Protein AF-A0A8T5P4H2-F1 (afdb_monomer)

Radius of gyration: 12.6 Å; Cα contacts (8 Å, |Δi|>4): 93; chains: 1; bounding box: 30×24×31 Å

Nearest PDB structures (foldseek):
  6s3x-assembly1_B  TM=8.564E-01  e=4.002E-04  Blastochloris viridis
  2ph5-assembly1_A-2  TM=8.934E-01  e=8.459E-04  Legionella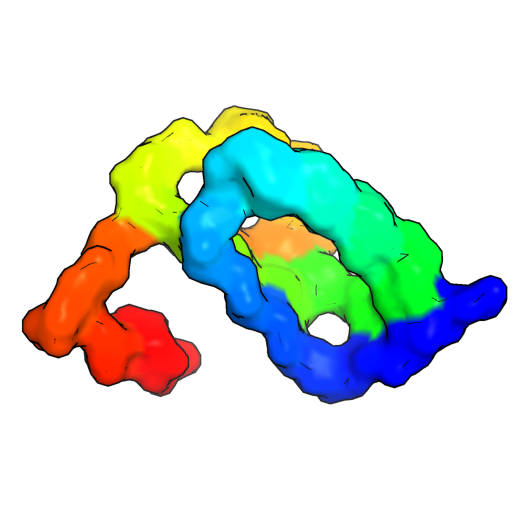 pneumophila subsp. pneumophila str. Philadelphia 1
  4xrg-assembly1_A  TM=8.527E-01  e=4.908E-04  Blastochloris viridis
  6s72-assembly1_B  TM=8.546E-01  e=5.624E-04  Blastochloris viridis
  8dkg-assembly1_B-2  TM=6.326E-01  e=4.735E-01  Homo sapiens

Secondary structure (DSSP, 8-state):
-PEE--S-EEEE--SHHHHHHHHHHHHHEE--GGGEEEEESS--HHHHHHHHTTT-EEEE----TTTHHHHHT-

Foldseek 3Di:
DAAEDPAAAEAEDDPPVVLVVVVVCVVRHDDQLLSYEYEYCDPCCVVCVVSVVRNHHYHNDDDDPVCPCVVVVD

Mean predicted aligned error: 2.5 Å

Sequence (74 aa):
MKKKFNNKILIIGYGSVSQCTLPVLLDQIDVPLENITIIDFEDKSKDLKKFTDQGLKYVHEKISPENLDHVLSK

pLDDT: mean 96.64, std 3.4, range [75.56, 98.56]

Solvent-accessible surface area (backbone atoms only — not comparable to full-atom values): 4464 Å² total; per-residue (Å²): 130,56,46,81,45,95,66,75,46,81,42,83,50,74,51,76,68,40,64,61,42,51,62,53,47,64,66,47,38,43,57,64,44,66,41,32,37,40,34,25,68,61,93,48,65,77,84,42,36,82,46,41,80,64,43,28,42,77,43,81,47,74,83,43,93,91,43,40,64,74,68,75,73,112

Structure (mmCIF, N/CA/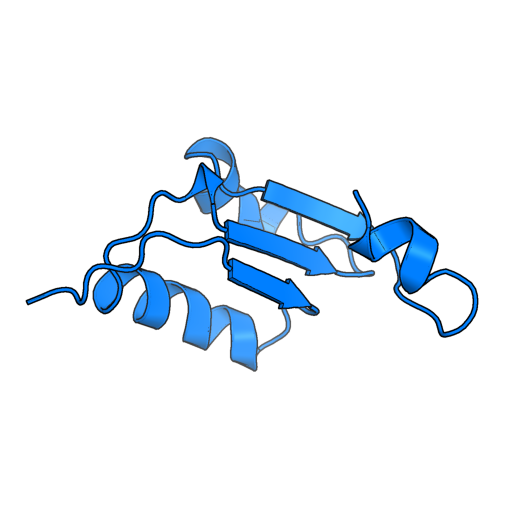C/O backbone):
data_AF-A0A8T5P4H2-F1
#
_entry.id   AF-A0A8T5P4H2-F1
#
loop_
_atom_site.group_PDB
_atom_site.id
_atom_site.type_symbol
_atom_site.label_atom_id
_atom_site.label_alt_id
_atom_site.label_comp_id
_atom_site.label_asym_id
_atom_site.label_entity_id
_atom_site.label_seq_id
_atom_site.pdbx_PDB_ins_code
_atom_site.Cartn_x
_atom_site.Cartn_y
_atom_site.Cartn_z
_atom_site.occupancy
_atom_site.B_iso_or_equiv
_atom_site.auth_seq_id
_atom_site.auth_comp_id
_atom_site.auth_asym_id
_atom_site.auth_atom_id
_atom_site.pdbx_PDB_model_num
ATOM 1 N N . MET A 1 1 ? -17.329 13.411 10.156 1.00 80.50 1 MET A N 1
ATOM 2 C CA . MET A 1 1 ? -17.845 12.026 10.051 1.00 80.50 1 MET A CA 1
ATOM 3 C C . MET A 1 1 ? -17.080 11.332 8.946 1.00 80.50 1 MET A C 1
ATOM 5 O O . MET A 1 1 ? -16.982 11.918 7.874 1.00 80.50 1 MET A O 1
ATOM 9 N N . LYS A 1 2 ? -16.543 10.134 9.194 1.00 91.19 2 LYS A N 1
ATOM 10 C CA . LYS A 1 2 ? -15.863 9.361 8.150 1.00 91.19 2 LYS A CA 1
ATOM 11 C C . LYS A 1 2 ? -16.852 8.930 7.069 1.00 91.19 2 LYS A C 1
ATOM 13 O O . LYS A 1 2 ? -17.996 8.589 7.378 1.00 91.19 2 LYS A O 1
ATOM 18 N N . LYS A 1 3 ? -16.424 8.935 5.809 1.00 95.69 3 LYS A N 1
ATOM 19 C CA . LYS A 1 3 ? -17.231 8.446 4.688 1.00 95.69 3 LYS A CA 1
ATOM 20 C C . LYS A 1 3 ? -17.055 6.936 4.561 1.00 95.69 3 LYS A C 1
ATOM 22 O O . LYS A 1 3 ? -15.939 6.474 4.352 1.00 95.69 3 LYS A O 1
ATOM 27 N N . LYS A 1 4 ? -18.151 6.179 4.657 1.00 96.94 4 LYS A N 1
ATOM 28 C CA . LYS A 1 4 ? -18.132 4.723 4.450 1.00 96.94 4 LYS A CA 1
ATOM 29 C C . LYS A 1 4 ? -17.684 4.375 3.038 1.00 96.94 4 LYS A C 1
ATOM 31 O O . LYS A 1 4 ? -18.221 4.918 2.069 1.00 96.94 4 LYS A O 1
ATOM 36 N N . PHE A 1 5 ? -16.738 3.449 2.936 1.00 97.31 5 PHE A N 1
ATOM 37 C CA . PHE A 1 5 ? -16.261 2.907 1.674 1.00 97.31 5 PHE A CA 1
ATOM 38 C C . PHE A 1 5 ? -16.134 1.386 1.780 1.00 97.31 5 PHE A C 1
ATOM 40 O O . PHE A 1 5 ? -15.288 0.862 2.495 1.00 97.31 5 PHE A O 1
ATOM 47 N N . ASN A 1 6 ? -16.992 0.676 1.048 1.00 95.88 6 ASN A N 1
ATOM 48 C CA . ASN A 1 6 ? -17.144 -0.778 1.172 1.00 95.88 6 ASN A CA 1
ATOM 49 C C . ASN A 1 6 ? -16.302 -1.572 0.155 1.00 95.88 6 ASN A C 1
ATOM 51 O O . ASN A 1 6 ? -16.524 -2.766 -0.017 1.00 95.88 6 ASN A O 1
ATOM 55 N N . ASN A 1 7 ? -15.374 -0.915 -0.544 1.00 97.00 7 ASN A N 1
ATOM 56 C CA . ASN A 1 7 ? -14.523 -1.533 -1.561 1.00 97.00 7 ASN A CA 1
ATOM 57 C C . ASN A 1 7 ? -13.054 -1.550 -1.113 1.00 97.00 7 ASN A C 1
ATOM 59 O O . ASN A 1 7 ? -12.690 -1.008 -0.069 1.00 97.00 7 ASN A O 1
ATOM 63 N N . LYS A 1 8 ? -12.200 -2.170 -1.930 1.00 97.50 8 LYS A N 1
ATOM 64 C CA . LYS A 1 8 ? -10.749 -2.196 -1.724 1.00 97.50 8 LYS A CA 1
ATOM 65 C C . LYS A 1 8 ? -10.096 -0.906 -2.222 1.00 97.50 8 LYS A C 1
ATOM 67 O O . LYS A 1 8 ? -10.569 -0.297 -3.182 1.00 97.50 8 LYS A O 1
ATOM 72 N N . ILE A 1 9 ? -8.994 -0.522 -1.585 1.00 98.12 9 ILE A N 1
ATOM 73 C CA . ILE A 1 9 ? -8.136 0.588 -2.002 1.00 98.12 9 ILE A CA 1
ATOM 74 C C . ILE A 1 9 ? -6.771 0.016 -2.368 1.00 98.12 9 ILE A C 1
ATOM 76 O O . ILE A 1 9 ? -6.150 -0.685 -1.570 1.00 98.12 9 ILE A O 1
ATOM 80 N N . LEU A 1 10 ? -6.299 0.347 -3.566 1.00 97.94 10 LEU A N 1
ATOM 81 C CA . LEU A 1 10 ? -4.952 0.044 -4.024 1.00 97.94 10 LEU A CA 1
ATOM 82 C C . LEU A 1 10 ? -4.165 1.350 -4.144 1.00 97.94 10 LEU A C 1
ATOM 84 O O . LEU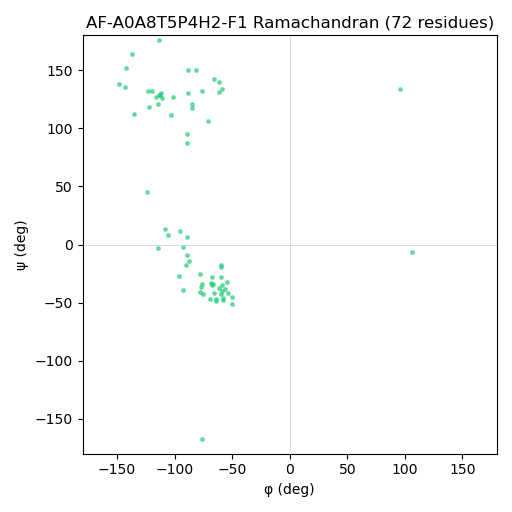 A 1 10 ? -4.604 2.276 -4.824 1.00 97.94 10 LEU A O 1
ATOM 88 N N . ILE A 1 11 ? -3.003 1.412 -3.501 1.00 98.25 11 ILE A N 1
ATOM 89 C CA . ILE A 1 11 ? -2.040 2.506 -3.636 1.00 98.25 11 ILE A CA 1
ATOM 90 C C . ILE A 1 11 ? -0.781 1.929 -4.284 1.00 98.25 11 ILE A C 1
ATOM 92 O O . ILE A 1 11 ? -0.168 1.011 -3.745 1.00 98.25 11 ILE A O 1
ATOM 96 N N . ILE A 1 12 ? -0.390 2.469 -5.436 1.00 97.50 12 ILE A N 1
ATOM 97 C CA . ILE A 1 12 ? 0.852 2.098 -6.120 1.00 97.50 12 ILE A CA 1
ATOM 98 C C . ILE A 1 12 ? 1.863 3.219 -5.869 1.00 97.50 12 ILE A C 1
ATOM 100 O O . ILE A 1 12 ? 1.689 4.339 -6.347 1.00 97.50 12 ILE A O 1
ATOM 104 N N . GLY A 1 13 ? 2.896 2.913 -5.091 1.00 98.00 13 GLY A N 1
ATOM 105 C CA . GLY A 1 13 ? 3.921 3.836 -4.621 1.00 98.00 13 GLY A CA 1
ATOM 106 C C . GLY A 1 13 ? 3.645 4.394 -3.221 1.00 98.00 13 GLY A C 1
ATOM 107 O O . GLY A 1 13 ? 2.559 4.887 -2.909 1.00 98.00 13 GLY A O 1
ATOM 108 N N . TYR A 1 14 ? 4.676 4.383 -2.382 1.00 98.31 14 TYR A N 1
ATOM 109 C CA . TYR A 1 14 ? 4.717 4.893 -1.014 1.00 98.31 14 TYR A CA 1
ATOM 110 C C . TYR A 1 14 ? 5.844 5.927 -0.820 1.00 98.31 14 TYR A C 1
ATOM 112 O O . TYR A 1 14 ? 6.600 5.931 0.158 1.00 98.31 14 TYR A O 1
ATOM 120 N N . GLY A 1 15 ? 5.944 6.844 -1.785 1.00 97.19 15 GLY A N 1
ATOM 121 C CA . GLY A 1 15 ? 6.786 8.036 -1.698 1.00 97.19 15 GLY A CA 1
ATOM 122 C C . GLY A 1 15 ? 6.191 9.130 -0.801 1.00 97.19 15 GLY A C 1
ATOM 123 O O . GLY A 1 15 ? 5.208 8.920 -0.088 1.00 97.19 15 GLY A O 1
ATOM 124 N N . SER A 1 16 ? 6.760 10.335 -0.875 1.00 97.69 16 SER A N 1
ATOM 125 C CA . SER A 1 16 ? 6.379 11.483 -0.033 1.00 97.69 16 SER A CA 1
ATOM 126 C C . SER A 1 16 ? 4.880 11.806 -0.068 1.00 97.69 16 SER A C 1
ATOM 128 O O . SER A 1 16 ? 4.271 12.056 0.969 1.00 97.69 16 SER A O 1
ATOM 130 N N . VAL A 1 17 ? 4.257 11.745 -1.247 1.00 97.94 17 VAL A N 1
ATOM 131 C CA . VAL A 1 17 ? 2.824 12.033 -1.416 1.00 97.94 17 VAL A CA 1
ATOM 132 C C . VAL A 1 17 ? 1.961 11.015 -0.670 1.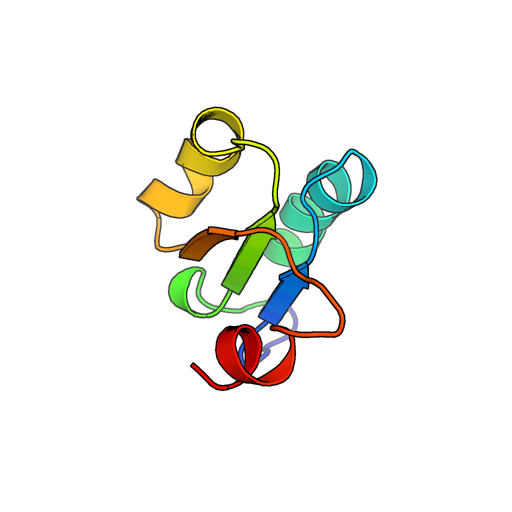00 97.94 17 VAL A C 1
ATOM 134 O O . VAL A 1 17 ? 1.071 11.395 0.093 1.00 97.94 17 VAL A O 1
ATOM 137 N N . SER A 1 18 ? 2.231 9.723 -0.843 1.00 98.00 18 SER A N 1
ATOM 138 C CA . SER A 1 18 ? 1.454 8.654 -0.208 1.00 98.00 18 SER A CA 1
ATOM 139 C C . SER A 1 18 ? 1.652 8.618 1.308 1.00 98.00 18 SER A C 1
ATOM 141 O O . SER A 1 18 ? 0.699 8.347 2.036 1.00 98.00 18 SER A O 1
ATOM 143 N N . GLN A 1 19 ? 2.847 8.963 1.799 1.00 97.56 19 GLN A N 1
ATOM 144 C CA . GLN A 1 19 ? 3.129 9.091 3.234 1.00 97.56 19 GLN A CA 1
ATOM 145 C C . GLN A 1 19 ? 2.277 10.181 3.901 1.00 97.56 19 GLN A C 1
ATOM 147 O O . GLN A 1 19 ? 1.796 9.981 5.015 1.00 97.56 19 GLN A O 1
ATOM 152 N N . CYS A 1 20 ? 2.034 11.300 3.212 1.00 97.50 20 CYS A N 1
ATOM 153 C CA . CYS A 1 20 ? 1.104 12.335 3.675 1.00 97.50 20 CYS A CA 1
ATOM 154 C C . CYS A 1 20 ? -0.367 11.937 3.471 1.00 97.50 20 CYS A C 1
ATOM 156 O O . CYS A 1 20 ? -1.224 12.289 4.278 1.00 97.50 20 CYS A O 1
ATOM 158 N N . THR A 1 21 ? -0.668 11.202 2.398 1.00 98.00 21 THR A N 1
ATOM 159 C CA . THR A 1 21 ? -2.042 10.846 2.013 1.00 98.00 21 THR A CA 1
ATOM 160 C C . THR A 1 21 ? -2.635 9.757 2.900 1.00 98.00 21 THR A C 1
ATOM 162 O O . THR A 1 21 ? -3.794 9.868 3.288 1.00 98.00 21 THR A O 1
ATOM 165 N N . LEU A 1 22 ? -1.873 8.714 3.247 1.00 97.88 22 LEU A N 1
ATOM 166 C CA . LEU A 1 22 ? -2.390 7.562 3.991 1.00 97.88 22 LEU A CA 1
ATOM 167 C C . LEU A 1 22 ? -3.011 7.954 5.350 1.00 97.88 22 LEU A C 1
ATOM 169 O O . LEU A 1 22 ? -4.132 7.526 5.613 1.00 97.88 22 LEU A O 1
ATOM 173 N N . PRO A 1 23 ? -2.389 8.804 6.193 1.00 96.62 23 PRO A N 1
ATOM 174 C CA . PRO A 1 23 ? -3.020 9.265 7.430 1.00 96.62 23 PRO A CA 1
ATOM 175 C C . PRO A 1 23 ? -4.341 10.006 7.195 1.00 96.62 23 PRO A C 1
ATOM 177 O O . PRO A 1 23 ? -5.320 9.746 7.889 1.00 96.62 23 PRO A O 1
ATOM 180 N N . VAL A 1 24 ? -4.388 10.887 6.189 1.00 97.31 24 VAL A N 1
ATOM 181 C CA . VAL A 1 24 ? -5.601 11.642 5.836 1.00 97.31 24 VAL A CA 1
ATOM 182 C C . VAL A 1 24 ? -6.692 10.701 5.324 1.00 97.31 24 VAL A C 1
ATOM 184 O O . VAL A 1 24 ? -7.850 10.827 5.712 1.00 97.31 24 VAL A O 1
ATOM 187 N N . LEU A 1 25 ? -6.332 9.715 4.502 1.00 97.19 25 LEU A N 1
ATOM 188 C CA . LEU A 1 25 ? -7.253 8.696 4.007 1.00 97.19 25 LEU A CA 1
ATOM 189 C C . LEU A 1 25 ? -7.900 7.925 5.166 1.00 97.19 25 LEU A C 1
ATOM 191 O O . LEU A 1 25 ? -9.119 7.792 5.196 1.00 97.19 25 LEU A O 1
ATOM 195 N N . LEU A 1 26 ? -7.099 7.466 6.131 1.00 96.00 26 LEU A N 1
ATOM 196 C CA . LEU A 1 26 ? -7.581 6.721 7.300 1.00 96.00 26 LEU A CA 1
ATOM 197 C C . LEU A 1 26 ? -8.432 7.575 8.249 1.00 96.00 26 LEU A C 1
ATOM 199 O O . LEU A 1 26 ? -9.295 7.045 8.954 1.00 96.00 26 LEU A O 1
ATOM 203 N N . ASP A 1 27 ? -8.201 8.886 8.284 1.00 96.75 27 ASP A N 1
ATOM 204 C CA . ASP A 1 27 ? -8.996 9.825 9.074 1.00 96.75 27 ASP A CA 1
ATOM 205 C C . ASP A 1 27 ? -10.349 10.141 8.416 1.00 96.75 27 ASP A C 1
ATOM 207 O O . ASP A 1 27 ? -11.363 10.252 9.102 1.00 96.75 27 ASP A O 1
ATOM 211 N N . GLN A 1 28 ? -10.392 10.224 7.085 1.00 96.94 28 GLN A N 1
ATOM 212 C CA . GLN A 1 28 ? -11.576 10.672 6.344 1.00 96.94 28 GLN A CA 1
ATOM 213 C C . GLN A 1 28 ? -12.463 9.527 5.838 1.00 96.94 28 GLN A C 1
ATOM 215 O O . GLN A 1 28 ? -13.673 9.715 5.674 1.00 96.94 28 GLN A O 1
ATOM 220 N N . ILE A 1 29 ? -11.895 8.344 5.597 1.00 97.56 29 ILE A N 1
ATOM 221 C CA . ILE A 1 29 ? -12.590 7.192 5.017 1.00 97.56 29 ILE A CA 1
ATOM 222 C C . ILE A 1 29 ? -12.734 6.082 6.057 1.00 97.56 29 ILE A C 1
ATOM 224 O O . ILE A 1 29 ? -11.779 5.684 6.719 1.00 97.56 29 ILE A O 1
ATOM 228 N N . ASP A 1 30 ? -13.956 5.578 6.194 1.00 97.19 30 ASP A N 1
ATOM 229 C CA . ASP A 1 30 ? -14.266 4.398 6.996 1.00 97.19 30 ASP A CA 1
ATOM 230 C C . ASP A 1 30 ? -14.126 3.158 6.107 1.00 97.19 30 ASP A C 1
ATOM 232 O O . ASP A 1 30 ? -15.028 2.827 5.332 1.00 97.19 30 ASP A O 1
ATOM 236 N N . VAL A 1 31 ? -12.939 2.551 6.168 1.00 97.12 31 VAL A N 1
ATOM 237 C CA . VAL A 1 31 ? -12.541 1.335 5.453 1.00 97.12 31 VAL A CA 1
ATOM 238 C C . VAL A 1 31 ? -11.629 0.496 6.366 1.00 97.12 31 VAL A C 1
ATOM 240 O O . VAL A 1 31 ? -10.731 1.056 7.004 1.00 97.12 31 VAL A O 1
ATOM 243 N N . PRO A 1 32 ? -11.814 -0.834 6.454 1.00 97.06 32 PRO A N 1
ATOM 244 C CA . PRO A 1 32 ? -10.890 -1.707 7.176 1.00 97.06 32 PRO A CA 1
ATOM 245 C C . PRO A 1 32 ? -9.479 -1.663 6.575 1.00 97.06 32 PRO A C 1
ATOM 247 O O . PRO A 1 32 ? -9.328 -1.688 5.354 1.00 97.06 32 PRO A O 1
ATOM 250 N N . LEU A 1 33 ? -8.433 -1.664 7.410 1.00 97.19 33 LEU A N 1
ATOM 251 C CA . LEU A 1 33 ? -7.041 -1.646 6.931 1.00 97.19 33 LEU A CA 1
ATOM 252 C C . LEU A 1 33 ? -6.708 -2.841 6.026 1.00 97.19 33 LEU A C 1
ATOM 254 O O . LEU A 1 33 ? -6.002 -2.675 5.039 1.00 97.19 33 LEU A O 1
ATOM 258 N N . GLU A 1 34 ? -7.290 -4.009 6.290 1.00 97.62 34 GLU A N 1
ATOM 259 C CA . GLU A 1 34 ? -7.186 -5.225 5.463 1.00 97.62 34 GLU A CA 1
ATOM 260 C C . GLU A 1 34 ? -7.691 -5.081 4.017 1.00 97.62 34 GLU A C 1
ATOM 262 O O . GLU A 1 34 ? -7.343 -5.891 3.145 1.00 97.62 34 GLU A O 1
ATOM 267 N N . ASN A 1 35 ? -8.482 -4.040 3.744 1.00 98.12 35 ASN A N 1
ATOM 268 C CA . ASN A 1 35 ? -8.954 -3.684 2.408 1.00 98.12 35 ASN A CA 1
ATOM 269 C C . ASN A 1 35 ? -8.048 -2.668 1.703 1.00 98.12 35 ASN A C 1
ATOM 271 O O . ASN A 1 35 ? -8.306 -2.337 0.545 1.00 98.12 35 ASN A O 1
ATOM 275 N N . ILE A 1 36 ? -6.988 -2.194 2.360 1.00 98.38 36 ILE A N 1
ATOM 276 C CA . ILE A 1 36 ? -5.980 -1.317 1.770 1.00 98.38 36 ILE A CA 1
ATOM 277 C C . ILE A 1 36 ? -4.747 -2.148 1.423 1.00 98.38 36 ILE A C 1
ATOM 279 O O . ILE A 1 36 ? -4.194 -2.854 2.266 1.00 98.38 36 ILE A O 1
ATOM 283 N N . THR A 1 37 ? -4.314 -2.052 0.168 1.00 98.56 37 THR A N 1
ATOM 284 C CA . THR A 1 37 ? -3.067 -2.649 -0.320 1.00 98.56 37 THR A CA 1
ATOM 285 C C . THR A 1 37 ? -2.147 -1.557 -0.844 1.00 98.56 37 THR A C 1
ATOM 287 O O . THR A 1 37 ? -2.578 -0.704 -1.618 1.00 98.56 37 THR A O 1
ATOM 290 N N . ILE A 1 38 ? -0.883 -1.588 -0.427 1.00 98.50 38 ILE A N 1
ATOM 291 C CA . ILE A 1 38 ? 0.178 -0.716 -0.930 1.00 98.50 38 ILE A CA 1
ATOM 292 C C . ILE A 1 38 ? 1.192 -1.575 -1.681 1.00 98.50 38 ILE A C 1
ATOM 294 O O . ILE A 1 38 ? 1.672 -2.568 -1.137 1.00 98.50 38 ILE A O 1
ATOM 298 N N . ILE A 1 39 ? 1.523 -1.189 -2.911 1.00 98.31 39 ILE A N 1
ATOM 299 C CA . ILE A 1 39 ? 2.581 -1.812 -3.713 1.00 98.31 39 ILE A CA 1
ATOM 300 C C . ILE A 1 39 ? 3.709 -0.800 -3.891 1.00 98.31 39 ILE A C 1
ATOM 302 O O . ILE A 1 39 ? 3.447 0.324 -4.311 1.00 98.31 39 ILE A O 1
ATOM 306 N N . ASP A 1 40 ? 4.950 -1.175 -3.593 1.00 98.38 40 ASP A N 1
ATOM 307 C CA . ASP A 1 40 ? 6.135 -0.356 -3.881 1.00 98.38 40 ASP A CA 1
ATOM 308 C C . ASP A 1 40 ? 7.304 -1.248 -4.324 1.00 98.38 40 ASP A C 1
ATOM 310 O O . ASP A 1 40 ? 7.374 -2.410 -3.930 1.00 98.38 40 ASP A O 1
ATOM 314 N N . PHE A 1 41 ? 8.209 -0.716 -5.145 1.00 97.81 41 PHE A N 1
ATOM 315 C CA . PHE A 1 41 ? 9.412 -1.418 -5.597 1.00 97.81 41 PHE A CA 1
ATOM 316 C C . PHE A 1 41 ? 10.619 -1.200 -4.677 1.00 97.81 41 PHE A C 1
ATOM 318 O O . PHE A 1 41 ? 11.599 -1.931 -4.792 1.00 97.81 41 PHE A O 1
ATOM 325 N N . GLU A 1 42 ? 10.588 -0.177 -3.822 1.00 97.75 42 GLU A N 1
ATOM 326 C CA . GLU A 1 42 ? 11.537 0.008 -2.730 1.00 97.75 42 GLU A CA 1
ATOM 327 C C . GLU A 1 42 ? 11.040 -0.725 -1.480 1.00 97.75 42 GLU A C 1
ATOM 329 O O . GLU A 1 42 ? 9.834 -0.811 -1.238 1.00 97.75 42 GLU A O 1
ATOM 334 N N . ASP A 1 43 ? 11.966 -1.182 -0.633 1.00 98.00 43 ASP A N 1
ATOM 335 C CA . ASP A 1 43 ? 11.609 -1.773 0.656 1.00 98.00 43 ASP A CA 1
ATOM 336 C C . ASP A 1 43 ? 11.093 -0.692 1.620 1.00 98.00 43 ASP A C 1
ATOM 338 O O . ASP A 1 43 ? 11.852 0.111 2.170 1.00 98.00 43 ASP A O 1
ATOM 342 N N . LYS A 1 44 ? 9.777 -0.696 1.836 1.00 98.00 44 LYS A N 1
ATOM 343 C CA . LYS A 1 44 ? 9.048 0.167 2.776 1.00 98.00 44 LYS A CA 1
ATOM 344 C C . LYS A 1 44 ? 8.544 -0.598 3.997 1.00 98.00 44 LYS A C 1
ATOM 346 O O . LYS A 1 44 ? 7.737 -0.067 4.760 1.00 98.00 44 LYS A O 1
ATOM 351 N N . SER A 1 45 ? 9.026 -1.823 4.227 1.00 97.19 45 SER A N 1
ATOM 352 C CA . SER A 1 45 ? 8.544 -2.694 5.310 1.00 97.19 45 SER A CA 1
ATOM 353 C C . SER A 1 45 ? 8.654 -2.026 6.682 1.00 97.19 45 SER A C 1
ATOM 355 O O . SER A 1 45 ? 7.762 -2.162 7.517 1.00 97.19 45 SER A O 1
ATOM 357 N N . LYS A 1 46 ? 9.728 -1.260 6.919 1.00 97.75 46 LYS A N 1
ATOM 358 C CA . LYS A 1 46 ? 9.922 -0.512 8.172 1.00 97.75 46 LYS A CA 1
ATOM 359 C C . LYS A 1 46 ? 8.937 0.650 8.309 1.00 97.75 46 LYS A C 1
ATOM 361 O O . LYS A 1 46 ? 8.313 0.790 9.359 1.00 97.75 46 LYS A O 1
ATOM 366 N N . ASP A 1 47 ? 8.767 1.441 7.253 1.00 97.06 47 ASP A N 1
ATOM 367 C CA . ASP A 1 47 ? 7.911 2.634 7.259 1.00 97.06 47 ASP A CA 1
ATOM 368 C C . ASP A 1 47 ? 6.425 2.275 7.403 1.00 97.06 47 ASP A C 1
ATOM 370 O O . ASP A 1 47 ? 5.650 2.989 8.048 1.00 97.06 47 ASP A O 1
ATOM 374 N N . LEU A 1 48 ? 6.031 1.143 6.812 1.00 97.88 48 LEU A N 1
ATOM 375 C CA . LEU A 1 48 ? 4.661 0.644 6.816 1.00 97.88 48 LEU A CA 1
AT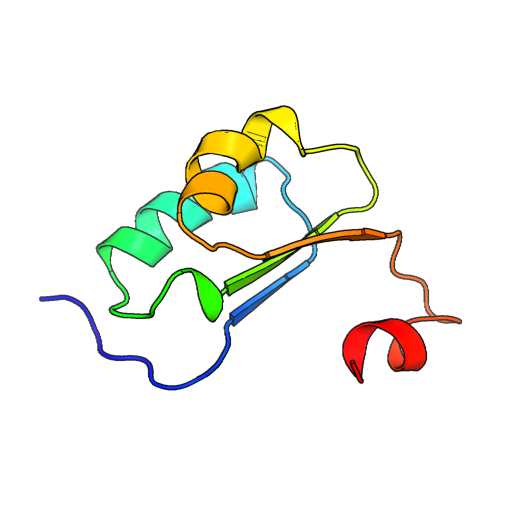OM 376 C C . LEU A 1 48 ? 4.341 -0.261 8.005 1.00 97.88 48 LEU A C 1
ATOM 378 O O . LEU A 1 48 ? 3.161 -0.536 8.225 1.00 97.88 48 LEU A O 1
ATOM 382 N N . LYS A 1 49 ? 5.339 -0.658 8.810 1.00 97.88 49 LYS A N 1
ATOM 383 C CA . LYS A 1 49 ? 5.175 -1.651 9.882 1.00 97.88 49 LYS A CA 1
ATOM 384 C C . LYS A 1 49 ? 3.987 -1.348 10.795 1.00 97.88 49 LYS A C 1
ATOM 386 O O . LYS A 1 49 ? 3.166 -2.216 11.074 1.00 97.88 49 LYS A O 1
ATOM 391 N N . LYS A 1 50 ? 3.848 -0.084 11.207 1.00 96.81 50 LYS A N 1
ATOM 392 C CA . LYS A 1 50 ? 2.756 0.361 12.087 1.00 96.81 50 LYS A CA 1
ATOM 393 C C . LYS A 1 50 ? 1.360 0.127 11.500 1.00 96.81 50 LYS A C 1
ATOM 395 O O . LYS A 1 50 ? 0.412 -0.004 12.263 1.00 96.81 50 LYS A O 1
ATOM 400 N N . PHE A 1 51 ? 1.219 0.107 10.175 1.00 97.75 51 PHE A N 1
ATOM 401 C CA . PHE A 1 51 ? -0.047 -0.145 9.489 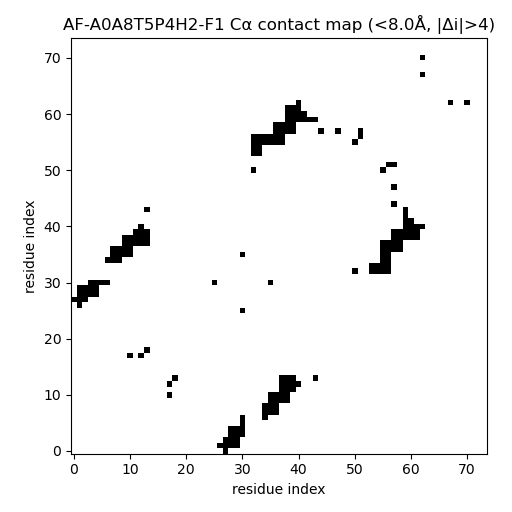1.00 97.75 51 PHE A CA 1
ATOM 402 C C . PHE A 1 51 ? -0.221 -1.627 9.155 1.00 97.75 51 PHE A C 1
ATOM 404 O O . PHE A 1 51 ? -1.323 -2.155 9.293 1.00 97.75 51 PHE A O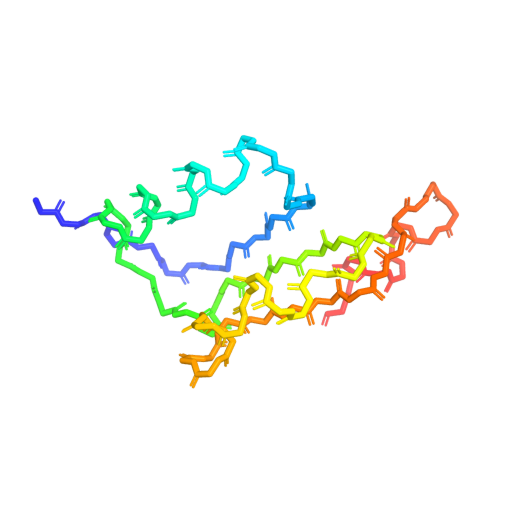 1
ATOM 411 N N . THR A 1 52 ? 0.852 -2.308 8.745 1.00 98.06 52 THR A N 1
ATOM 412 C CA . THR A 1 52 ? 0.806 -3.741 8.424 1.00 98.06 52 THR A CA 1
ATOM 413 C C . THR A 1 52 ? 0.538 -4.591 9.661 1.00 98.06 52 THR A C 1
ATOM 415 O O . THR A 1 52 ? -0.210 -5.558 9.577 1.00 98.06 52 THR A O 1
ATOM 418 N N . ASP A 1 53 ? 1.044 -4.181 10.831 1.00 97.94 53 ASP A N 1
ATOM 419 C CA . ASP A 1 53 ? 0.722 -4.804 12.126 1.00 97.94 53 ASP A CA 1
ATOM 420 C C . ASP A 1 53 ? -0.789 -4.737 12.451 1.00 97.94 53 ASP A C 1
ATOM 422 O O . ASP A 1 53 ? -1.279 -5.499 13.279 1.00 97.94 53 ASP A O 1
ATOM 426 N N . GLN A 1 54 ? -1.535 -3.840 11.795 1.00 97.06 54 GLN A N 1
ATOM 427 C CA . GLN A 1 54 ? -2.980 -3.646 11.958 1.00 97.06 54 GLN A CA 1
ATOM 428 C C . GLN A 1 54 ? -3.804 -4.196 10.776 1.00 97.06 54 GLN A C 1
ATOM 430 O O . GLN A 1 54 ? -5.007 -3.955 10.694 1.00 97.06 54 GLN A O 1
ATOM 435 N N . GLY A 1 55 ? -3.172 -4.920 9.848 1.00 97.50 55 GLY A N 1
ATOM 436 C CA . GLY A 1 55 ? -3.845 -5.608 8.745 1.00 97.50 55 GLY A CA 1
ATOM 437 C C . GLY A 1 55 ? -3.684 -4.968 7.366 1.00 97.50 55 GLY A C 1
ATOM 438 O O . GLY A 1 55 ? -4.093 -5.589 6.388 1.00 97.50 55 GLY A O 1
ATOM 439 N N . LEU A 1 56 ? -3.065 -3.783 7.241 1.00 98.44 56 LEU A N 1
ATOM 440 C CA . LEU A 1 56 ? -2.756 -3.211 5.922 1.00 98.44 56 LEU A CA 1
ATOM 441 C C . LEU A 1 56 ? -1.862 -4.168 5.128 1.00 98.44 56 LEU A C 1
ATOM 443 O O . LEU A 1 56 ? -0.868 -4.679 5.643 1.00 98.44 56 LEU A O 1
ATOM 447 N N . LYS A 1 57 ? -2.190 -4.391 3.855 1.00 98.44 57 LYS A N 1
ATOM 448 C CA . LYS A 1 57 ? -1.407 -5.268 2.982 1.00 98.44 57 LYS A CA 1
ATOM 449 C C . LYS A 1 57 ? -0.301 -4.469 2.311 1.00 98.44 57 LYS A C 1
ATOM 451 O O . LYS A 1 57 ? -0.558 -3.417 1.728 1.00 98.44 57 LYS A O 1
ATOM 456 N N . TYR A 1 58 ? 0.921 -4.980 2.369 1.00 98.38 58 TYR A N 1
ATOM 457 C CA . TYR A 1 58 ? 2.063 -4.408 1.669 1.00 98.38 58 TYR A CA 1
ATOM 458 C C . TYR A 1 58 ? 2.684 -5.455 0.748 1.00 98.38 58 TYR A C 1
ATOM 460 O O . TYR A 1 58 ? 2.912 -6.593 1.160 1.00 98.38 58 TYR A O 1
ATOM 468 N N . VAL A 1 59 ? 2.937 -5.062 -0.496 1.00 97.62 59 VAL A N 1
ATOM 469 C CA . VAL A 1 59 ? 3.586 -5.881 -1.516 1.00 97.62 59 VAL A CA 1
ATOM 470 C C . VAL A 1 59 ? 4.834 -5.142 -1.985 1.00 97.62 59 VAL A C 1
ATOM 472 O O . VAL A 1 59 ? 4.751 -4.039 -2.524 1.00 97.62 59 VAL A O 1
ATOM 475 N N . HIS A 1 60 ? 5.993 -5.757 -1.776 1.00 97.81 60 HIS A N 1
ATOM 476 C CA . HIS A 1 60 ? 7.264 -5.257 -2.286 1.00 97.81 60 HIS A CA 1
ATOM 477 C C . HIS A 1 60 ? 7.500 -5.845 -3.685 1.00 97.81 60 HIS A C 1
ATOM 479 O O . HIS A 1 60 ? 8.070 -6.926 -3.827 1.00 97.81 60 HIS A O 1
ATOM 485 N N . GLU A 1 61 ? 6.980 -5.177 -4.713 1.00 96.81 61 GLU A N 1
ATOM 486 C CA . GLU A 1 61 ? 7.025 -5.635 -6.104 1.00 96.81 61 GLU A CA 1
ATOM 487 C C . GLU A 1 61 ? 7.095 -4.435 -7.060 1.00 96.81 61 GLU A C 1
ATOM 489 O O . GLU A 1 61 ? 6.406 -3.427 -6.890 1.00 96.81 61 GLU A O 1
ATOM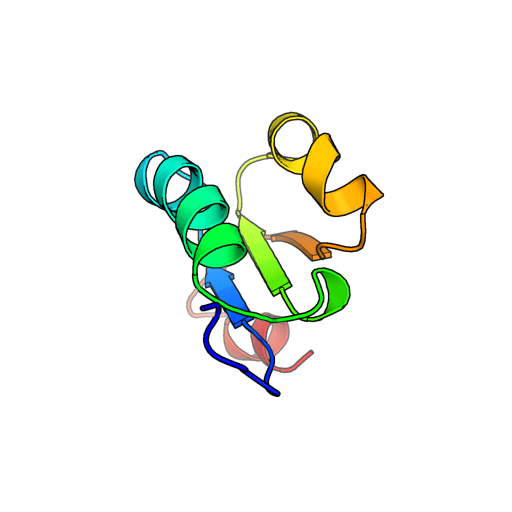 494 N N . LYS A 1 62 ? 7.937 -4.537 -8.094 1.00 96.94 62 LYS A N 1
ATOM 495 C CA . LYS A 1 62 ? 8.035 -3.519 -9.143 1.00 96.94 62 LYS A CA 1
ATOM 496 C C . LYS A 1 62 ? 6.976 -3.767 -10.208 1.00 96.94 62 LYS A C 1
ATOM 498 O O . LYS A 1 62 ? 7.044 -4.774 -10.905 1.00 96.94 62 LYS A O 1
ATOM 503 N N . ILE A 1 63 ? 6.061 -2.818 -10.387 1.00 96.31 63 ILE A N 1
ATOM 504 C CA . ILE A 1 63 ? 5.124 -2.822 -11.513 1.00 96.31 63 ILE A CA 1
ATOM 505 C C . ILE A 1 63 ? 5.845 -2.371 -12.787 1.00 96.31 63 ILE A C 1
ATOM 507 O O . ILE A 1 63 ? 6.538 -1.351 -12.800 1.00 96.31 63 ILE A O 1
ATOM 511 N N . SER A 1 64 ? 5.659 -3.123 -13.862 1.00 96.94 64 SER A N 1
ATOM 512 C CA . SER A 1 64 ? 6.124 -2.821 -15.210 1.00 96.94 64 SER A CA 1
ATOM 513 C C . SER A 1 64 ? 5.021 -3.134 -16.229 1.00 96.94 64 SER A C 1
ATOM 515 O O . SER A 1 64 ? 4.064 -3.842 -15.902 1.00 96.94 64 SER A O 1
ATOM 517 N N . PRO A 1 65 ? 5.115 -2.628 -17.471 1.00 97.19 65 PRO A N 1
ATOM 518 C CA . PRO A 1 65 ? 4.144 -2.957 -18.515 1.00 97.19 65 PRO A CA 1
ATOM 519 C C . PRO A 1 65 ? 3.979 -4.468 -18.739 1.00 97.19 65 PRO A C 1
ATOM 521 O O . PRO A 1 65 ? 2.887 -4.925 -19.056 1.00 97.19 65 PRO A O 1
ATOM 524 N N . GLU A 1 66 ? 5.046 -5.244 -18.540 1.00 97.81 66 GLU A N 1
ATOM 525 C CA . GLU A 1 66 ? 5.077 -6.687 -18.790 1.00 97.81 66 GLU A CA 1
ATOM 526 C C . GLU A 1 66 ? 4.405 -7.510 -17.684 1.00 97.81 66 GLU A C 1
ATOM 528 O O . GLU A 1 66 ? 3.957 -8.624 -17.950 1.00 97.81 66 GLU A O 1
ATOM 533 N N . ASN A 1 67 ? 4.336 -6.996 -16.450 1.00 96.31 67 ASN A N 1
ATOM 534 C CA . ASN A 1 67 ? 3.786 -7.732 -15.307 1.00 96.31 67 ASN A CA 1
ATOM 535 C C . ASN A 1 67 ? 2.500 -7.129 -14.727 1.00 96.31 67 ASN A C 1
ATOM 537 O O . ASN A 1 67 ? 1.925 -7.722 -13.817 1.00 96.31 67 ASN A O 1
ATOM 541 N N . LEU A 1 68 ? 2.033 -5.992 -15.253 1.00 95.69 68 LEU A N 1
ATOM 542 C CA . LEU A 1 68 ? 0.897 -5.246 -14.712 1.00 95.69 68 LEU A CA 1
ATOM 543 C C . LEU A 1 68 ? -0.330 -6.136 -14.467 1.00 95.69 68 LEU A C 1
ATOM 545 O O . LEU A 1 68 ? -0.865 -6.144 -13.362 1.00 95.69 68 LEU A O 1
ATOM 549 N N . ASP A 1 69 ? -0.744 -6.909 -15.473 1.00 96.00 69 ASP A N 1
ATOM 550 C CA . ASP A 1 69 ? -1.904 -7.800 -15.367 1.00 96.00 69 ASP A CA 1
ATOM 551 C C . ASP A 1 69 ? -1.681 -8.906 -14.328 1.00 96.00 69 ASP A C 1
ATOM 553 O O . ASP A 1 69 ? -2.500 -9.111 -13.438 1.00 96.00 69 ASP A O 1
ATOM 557 N N . HIS A 1 70 ? -0.517 -9.558 -14.367 1.00 94.94 70 HIS A N 1
ATOM 558 C CA . HIS A 1 70 ? -0.176 -10.612 -13.414 1.00 94.94 70 HIS A CA 1
ATOM 559 C C . HIS A 1 70 ? -0.192 -10.120 -11.959 1.00 94.94 70 HIS A C 1
ATOM 561 O O . HIS A 1 70 ? -0.630 -10.842 -11.063 1.00 94.94 70 HIS A O 1
ATOM 567 N N . VAL A 1 71 ? 0.310 -8.908 -11.704 1.00 94.25 71 VAL A N 1
ATOM 568 C CA . VAL A 1 71 ? 0.389 -8.364 -10.344 1.00 94.25 71 VAL A CA 1
ATOM 569 C C . VAL A 1 71 ? -0.968 -7.855 -9.865 1.00 94.25 71 VAL A C 1
ATOM 571 O O . VAL A 1 71 ? -1.317 -8.085 -8.708 1.00 94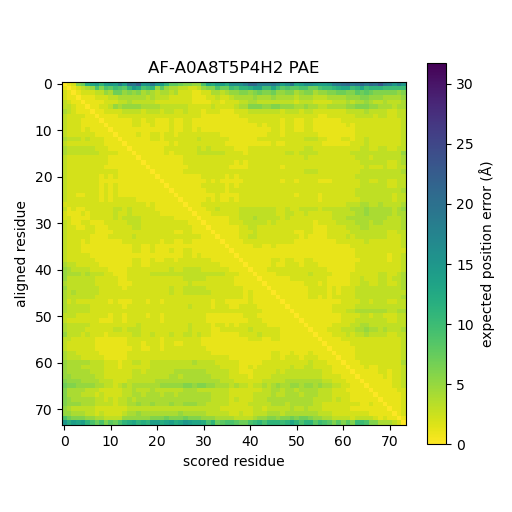.25 71 VAL A O 1
ATOM 574 N N . LEU A 1 72 ? -1.733 -7.179 -10.728 1.00 93.19 72 LEU A N 1
ATOM 575 C CA . LEU A 1 72 ? -2.977 -6.507 -10.336 1.00 93.19 72 LEU A CA 1
ATOM 576 C C . LEU A 1 72 ? -4.228 -7.396 -10.388 1.00 93.19 72 LEU A C 1
ATOM 578 O O . LEU A 1 72 ? -5.243 -7.018 -9.807 1.00 93.19 72 LEU A O 1
ATOM 582 N N . SER A 1 73 ? -4.160 -8.565 -11.026 1.00 91.81 73 SER A N 1
ATOM 583 C CA . SER A 1 73 ? -5.269 -9.530 -11.102 1.00 91.81 73 SER A CA 1
ATOM 584 C C . SER A 1 73 ? -5.301 -10.547 -9.942 1.00 91.81 73 SER A C 1
ATOM 586 O O . SER A 1 73 ? -6.109 -11.476 -9.971 1.00 91.81 73 SER A O 1
ATOM 588 N N . LYS A 1 74 ? -4.433 -10.388 -8.929 1.00 75.56 74 LYS A N 1
ATOM 589 C CA . LYS A 1 74 ? -4.402 -11.194 -7.689 1.00 75.56 74 LYS A CA 1
ATOM 590 C C . LYS A 1 74 ? -5.557 -10.842 -6.739 1.00 75.56 74 LYS A C 1
ATOM 592 O O . LYS A 1 74 ? -6.094 -11.780 -6.107 1.00 75.56 74 LYS A O 1
#